Protein AF-A0A953DR66-F1 (afdb_monomer_lite)

Foldseek 3Di:
DADFQQRQDDQDPDDDPSVVSVVVSVVQVVQQQDPEDEDECQVAEEEDDVNNVRRHQEYEYDHEHPAEHEYEHEDDPDHHHYFDCYQYWYWYFYPPPTDIDIAHHGGD

pLDDT: mean 90.34, std 4.68, range [58.88, 95.38]

Radius of gyration: 16.38 Å; chains: 1; bounding box: 42×28×42 Å

Structure (mmCIF, N/CA/C/O backbone):
data_AF-A0A953DR66-F1
#
_entry.id   AF-A0A953DR66-F1
#
loop_
_atom_site.group_PDB
_atom_site.id
_atom_site.type_symbol
_atom_site.label_atom_id
_atom_site.label_alt_id
_atom_site.label_comp_id
_atom_site.label_asym_id
_atom_site.label_entity_id
_atom_site.label_seq_id
_atom_site.pdbx_PDB_ins_code
_atom_site.Cartn_x
_atom_site.Cartn_y
_atom_site.Cartn_z
_atom_site.occupancy
_atom_site.B_iso_or_equiv
_atom_site.auth_seq_id
_atom_site.auth_comp_id
_atom_site.auth_asym_id
_atom_site.auth_atom_id
_atom_site.pdbx_PDB_model_num
ATOM 1 N N . MET A 1 1 ? -15.341 5.723 14.101 1.00 81.00 1 MET A N 1
ATOM 2 C CA . MET A 1 1 ? -14.010 6.340 14.313 1.00 81.00 1 MET A CA 1
ATOM 3 C C . MET A 1 1 ? -12.971 5.242 14.137 1.00 81.00 1 MET A C 1
ATOM 5 O O . MET A 1 1 ? -13.287 4.105 14.472 1.00 81.00 1 MET A O 1
ATOM 9 N N . SER A 1 2 ? -11.804 5.544 13.575 1.00 89.25 2 SER A N 1
ATOM 10 C CA . SER A 1 2 ? -10.751 4.559 13.304 1.00 89.25 2 SER A CA 1
ATOM 11 C C . SER A 1 2 ? -9.381 5.087 13.715 1.00 89.25 2 SER A C 1
ATOM 13 O O . SER A 1 2 ? -9.205 6.299 13.868 1.00 89.25 2 SER A O 1
ATOM 15 N N . THR A 1 3 ? -8.407 4.190 13.851 1.00 90.25 3 THR A N 1
ATOM 16 C CA . THR A 1 3 ? -7.029 4.572 14.158 1.00 90.25 3 THR A CA 1
ATOM 17 C C . THR A 1 3 ? -6.422 5.391 13.010 1.00 90.25 3 THR A C 1
ATOM 19 O O . THR A 1 3 ? -6.761 5.171 11.844 1.00 90.25 3 THR A O 1
ATOM 22 N N . PRO A 1 4 ? -5.519 6.343 13.303 1.00 86.06 4 PRO A N 1
ATOM 23 C CA . PRO A 1 4 ? -5.058 7.322 12.315 1.00 86.06 4 PRO A CA 1
ATOM 24 C C . PRO A 1 4 ? -4.155 6.744 11.216 1.00 86.06 4 PRO A C 1
ATOM 26 O O . PRO A 1 4 ? -4.146 7.278 10.113 1.00 86.06 4 PRO A O 1
ATOM 29 N N . ASN A 1 5 ? -3.401 5.673 11.495 1.00 85.44 5 ASN A N 1
ATOM 30 C CA . ASN A 1 5 ? -2.395 5.142 10.561 1.00 85.44 5 ASN A CA 1
ATOM 31 C C . ASN A 1 5 ? -2.8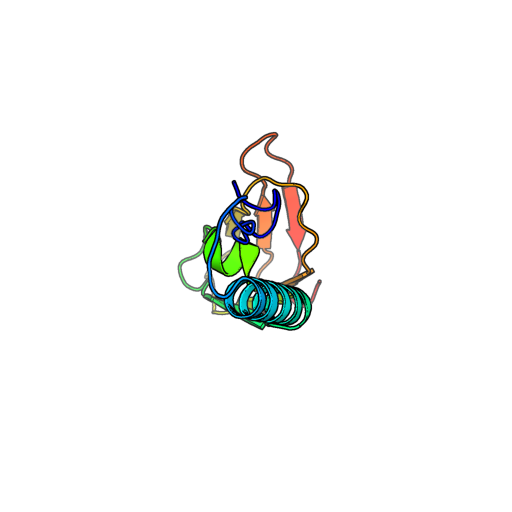23 3.837 9.881 1.00 85.44 5 ASN A C 1
ATOM 33 O O . ASN A 1 5 ? -2.499 3.627 8.720 1.00 85.44 5 ASN A O 1
ATOM 37 N N . LEU A 1 6 ? -3.533 2.962 10.600 1.00 87.81 6 LEU A N 1
ATOM 38 C CA . LEU A 1 6 ? -3.940 1.639 10.108 1.00 87.81 6 LEU A CA 1
ATOM 39 C C . LEU A 1 6 ? -5.426 1.582 9.739 1.00 87.81 6 LEU A C 1
ATOM 41 O O . LEU A 1 6 ? -5.889 0.582 9.206 1.00 87.81 6 LEU A O 1
ATOM 45 N N . ALA A 1 7 ? -6.181 2.652 10.018 1.00 87.75 7 ALA A N 1
ATOM 46 C CA . ALA A 1 7 ? -7.627 2.716 9.819 1.00 87.75 7 ALA A CA 1
ATOM 47 C C . ALA A 1 7 ? -8.402 1.569 10.501 1.00 87.75 7 ALA A C 1
ATOM 49 O O . ALA A 1 7 ? -9.473 1.179 10.042 1.00 87.75 7 ALA A O 1
ATOM 50 N N . ILE A 1 8 ? -7.892 1.063 11.628 1.00 89.38 8 ILE A N 1
ATOM 51 C CA . ILE A 1 8 ? -8.544 0.011 12.416 1.00 89.38 8 ILE A CA 1
ATOM 52 C C . ILE A 1 8 ? -9.776 0.598 13.105 1.00 89.38 8 ILE A C 1
ATOM 54 O O . ILE A 1 8 ? -9.698 1.653 13.739 1.00 89.38 8 ILE A O 1
ATOM 58 N N . THR A 1 9 ? -10.917 -0.074 12.979 1.00 92.75 9 THR A N 1
ATOM 59 C CA . THR A 1 9 ? -12.197 0.364 13.547 1.00 92.75 9 THR A CA 1
ATOM 60 C C . THR A 1 9 ? -12.142 0.417 15.074 1.00 92.75 9 THR A C 1
ATOM 62 O O . THR A 1 9 ? -11.732 -0.540 15.724 1.00 92.75 9 THR A O 1
ATOM 65 N N . HIS A 1 10 ? -12.584 1.527 15.668 1.00 90.94 10 HIS A N 1
ATOM 66 C CA . HIS A 1 10 ? -12.753 1.612 17.119 1.00 90.94 10 HIS A CA 1
ATOM 67 C C . HIS A 1 10 ? -14.020 0.881 17.561 1.00 90.94 10 HIS A C 1
ATOM 69 O O . HIS A 1 10 ? -15.056 0.967 16.898 1.00 90.94 10 HIS A O 1
ATOM 75 N N . VAL A 1 11 ? -13.958 0.262 18.739 1.00 92.00 11 VAL A N 1
ATOM 76 C CA . VAL A 1 11 ? -15.140 -0.274 19.421 1.00 92.00 11 VAL A CA 1
ATOM 77 C C . VAL A 1 11 ? -16.146 0.856 19.661 1.00 92.00 11 VAL A C 1
ATOM 79 O O . VAL A 1 11 ? -15.791 1.918 20.181 1.00 92.00 11 VAL A O 1
ATOM 82 N N . ALA A 1 12 ? -17.407 0.639 19.286 1.00 91.19 12 ALA A N 1
ATOM 83 C CA . ALA A 1 12 ? -18.468 1.610 19.546 1.00 91.19 12 ALA A CA 1
ATOM 84 C C . ALA A 1 12 ? -18.889 1.606 21.029 1.00 91.19 12 ALA A C 1
ATOM 86 O O . ALA A 1 12 ? -18.852 0.575 21.699 1.00 91.19 12 ALA A O 1
ATOM 87 N N . ALA A 1 13 ? -19.349 2.755 21.541 1.00 87.25 13 ALA A N 1
ATOM 88 C CA . ALA A 1 13 ? -19.667 2.952 22.963 1.00 87.25 13 ALA A CA 1
ATOM 89 C C . ALA A 1 13 ? -20.723 1.977 23.534 1.00 87.25 13 ALA A C 1
ATOM 91 O O . ALA A 1 13 ? -20.765 1.747 24.740 1.00 87.25 13 ALA A O 1
ATOM 92 N N . SER A 1 14 ? -21.568 1.383 22.689 1.00 89.62 14 SER A N 1
ATOM 93 C CA . SER A 1 14 ? -22.562 0.373 23.084 1.00 89.62 14 SER A CA 1
ATOM 94 C C . SER A 1 14 ? -22.607 -0.775 22.076 1.00 89.62 14 SER A C 1
ATOM 96 O O . SER A 1 14 ? -23.648 -1.088 21.506 1.00 89.62 14 SER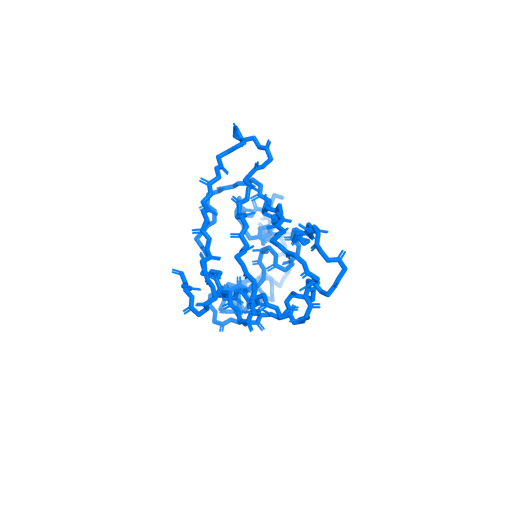 A O 1
ATOM 98 N N . GLN A 1 15 ? -21.444 -1.369 21.809 1.00 88.31 15 GLN A N 1
ATOM 99 C CA . GLN A 1 15 ? -21.312 -2.514 20.916 1.00 88.31 15 GLN A CA 1
ATOM 100 C C . GLN A 1 15 ? -21.446 -3.839 21.678 1.00 88.31 15 GLN A C 1
ATOM 102 O O . GLN A 1 15 ? -20.726 -4.078 22.651 1.00 88.31 15 GLN A O 1
ATOM 107 N N . ASN A 1 16 ? -22.314 -4.728 21.199 1.00 92.44 16 ASN A N 1
ATOM 108 C CA . ASN A 1 16 ? -22.297 -6.127 21.624 1.00 92.44 16 ASN A CA 1
ATOM 109 C C . ASN A 1 16 ? -21.080 -6.841 21.015 1.00 92.44 16 ASN A C 1
ATOM 111 O O . ASN A 1 16 ? -20.656 -6.507 19.910 1.00 92.44 16 ASN A O 1
ATOM 115 N N . GLN A 1 17 ? -20.529 -7.824 21.731 1.00 90.81 17 GLN A N 1
ATOM 116 C CA . GLN A 1 17 ? -19.349 -8.593 21.308 1.00 90.81 17 GLN A CA 1
ATOM 117 C C . GLN A 1 17 ? -18.117 -7.725 21.002 1.00 90.81 17 GLN A C 1
ATOM 119 O O . GLN A 1 17 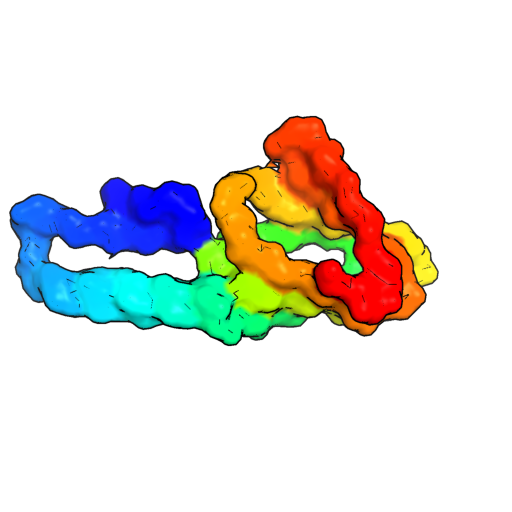? -17.450 -7.872 19.977 1.00 90.81 17 GLN A O 1
ATOM 124 N N . LYS A 1 18 ? -17.813 -6.774 21.889 1.00 92.69 18 LYS A N 1
ATOM 125 C CA . LYS A 1 18 ? -16.637 -5.896 21.756 1.00 92.69 18 LYS A CA 1
ATOM 126 C C . LYS A 1 18 ? -15.329 -6.678 21.637 1.00 92.69 18 LYS A C 1
ATOM 128 O O . LYS A 1 18 ? -14.421 -6.229 20.949 1.00 92.69 18 LYS A O 1
ATOM 133 N N . GLU A 1 19 ? -15.252 -7.846 22.266 1.00 92.88 19 GLU A N 1
ATOM 134 C CA . GLU A 1 19 ? -14.126 -8.770 22.190 1.00 92.88 19 GLU A CA 1
ATOM 135 C C . GLU A 1 19 ? -13.829 -9.214 20.755 1.00 92.88 19 GLU A C 1
ATOM 137 O O . GLU A 1 19 ? -12.664 -9.305 20.393 1.00 92.88 19 GLU A O 1
ATOM 142 N N . VAL A 1 20 ? -14.845 -9.382 19.902 1.00 93.38 20 VAL A N 1
ATOM 143 C CA . VAL A 1 20 ? -14.646 -9.747 18.491 1.00 93.38 20 VAL A CA 1
ATOM 144 C C . VAL A 1 20 ? -13.965 -8.609 17.737 1.00 93.38 20 VAL A C 1
ATOM 146 O O . VAL A 1 20 ? -12.998 -8.829 17.015 1.00 93.38 20 VAL A O 1
ATOM 149 N N . THR A 1 21 ? -14.419 -7.372 17.944 1.00 92.31 21 THR A N 1
ATOM 150 C CA . THR A 1 21 ? -13.805 -6.194 17.313 1.00 92.31 21 THR A CA 1
ATOM 151 C C . THR A 1 21 ? -12.410 -5.910 17.847 1.00 92.31 21 THR A C 1
ATOM 153 O O . THR A 1 21 ? -11.554 -5.462 17.094 1.00 92.31 21 THR A O 1
ATOM 156 N N . ILE A 1 22 ? -12.161 -6.171 19.130 1.00 93.00 22 ILE A N 1
ATOM 157 C CA . ILE A 1 22 ? -10.827 -6.024 19.716 1.00 93.00 22 ILE A CA 1
ATOM 158 C C . ILE A 1 22 ? -9.879 -7.087 19.157 1.00 93.00 22 ILE A C 1
ATOM 160 O O . ILE A 1 22 ? -8.764 -6.738 18.788 1.00 93.00 22 ILE A O 1
ATOM 164 N N . ASN A 1 23 ? -10.311 -8.345 19.047 1.00 93.81 23 ASN A N 1
ATOM 165 C CA . ASN A 1 23 ? -9.483 -9.409 18.480 1.00 93.81 23 ASN A CA 1
ATOM 166 C C . ASN A 1 23 ? -9.129 -9.110 17.014 1.00 93.81 23 ASN A C 1
ATOM 168 O O . ASN A 1 23 ? -7.952 -9.098 16.681 1.00 93.81 23 ASN A O 1
ATOM 172 N N . ASP A 1 24 ? -10.103 -8.721 16.182 1.00 92.81 24 ASP A N 1
ATOM 173 C CA . ASP A 1 24 ? -9.847 -8.291 14.793 1.00 92.81 24 ASP A CA 1
ATOM 174 C C . ASP A 1 24 ? -8.902 -7.074 14.727 1.00 92.81 24 ASP A C 1
ATOM 176 O O . ASP A 1 24 ? -8.020 -6.992 13.874 1.00 92.81 24 ASP A O 1
ATOM 180 N N . ALA A 1 25 ? -9.029 -6.123 15.658 1.00 91.12 25 ALA A N 1
ATOM 181 C CA . ALA A 1 25 ? -8.118 -4.984 15.743 1.00 91.12 25 ALA A CA 1
ATOM 182 C C . ALA A 1 25 ? -6.675 -5.396 16.084 1.00 91.12 25 ALA A C 1
ATOM 184 O O . ALA A 1 25 ? -5.736 -4.806 15.544 1.00 91.12 25 ALA A O 1
ATOM 185 N N . LEU A 1 26 ? -6.497 -6.377 16.971 1.00 92.88 26 LEU A N 1
ATOM 186 C CA . LEU A 1 26 ? -5.185 -6.912 17.338 1.00 92.88 26 LEU A CA 1
ATOM 187 C C . LEU A 1 26 ? -4.570 -7.704 16.182 1.00 92.88 26 LEU A C 1
ATOM 189 O O . LEU A 1 26 ? -3.411 -7.461 15.857 1.00 92.88 26 LEU A O 1
ATOM 193 N N . ASP A 1 27 ? -5.352 -8.551 15.511 1.00 92.12 27 ASP A N 1
ATOM 194 C CA . ASP A 1 27 ? -4.897 -9.326 14.352 1.00 92.12 27 ASP A CA 1
ATOM 195 C C . ASP A 1 27 ? -4.436 -8.397 13.220 1.00 92.12 27 ASP A C 1
ATOM 197 O O . ASP A 1 27 ? -3.360 -8.573 12.652 1.00 92.12 27 ASP A O 1
ATOM 201 N N . ARG A 1 28 ? -5.197 -7.332 12.930 1.00 88.75 28 ARG A N 1
ATOM 202 C CA . ARG A 1 28 ? -4.805 -6.330 11.924 1.00 88.75 28 ARG A CA 1
ATOM 203 C C . ARG A 1 28 ? -3.553 -5.555 12.303 1.00 88.75 28 ARG A C 1
ATOM 205 O O . ARG A 1 28 ? -2.785 -5.191 11.417 1.00 88.75 28 ARG A O 1
ATOM 212 N N . LEU A 1 29 ? -3.359 -5.255 13.587 1.00 89.62 29 LEU A N 1
ATOM 213 C CA . LEU A 1 29 ? -2.136 -4.605 14.049 1.00 89.62 29 LEU A CA 1
ATOM 214 C C . LEU A 1 29 ? -0.932 -5.537 13.882 1.00 89.62 29 LEU A C 1
ATOM 216 O O . LEU A 1 29 ? 0.107 -5.087 13.406 1.00 89.62 29 LEU A O 1
ATOM 220 N N . ASP A 1 30 ? -1.079 -6.809 14.249 1.00 90.88 30 ASP A N 1
ATOM 221 C CA . ASP A 1 30 ? -0.013 -7.801 14.131 1.00 90.88 30 ASP A CA 1
ATOM 222 C C . ASP A 1 30 ? 0.371 -8.046 12.666 1.00 90.88 30 ASP A C 1
ATOM 224 O O . ASP A 1 30 ? 1.546 -7.926 12.314 1.00 90.88 30 ASP A O 1
ATOM 228 N N . MET A 1 31 ? -0.613 -8.251 11.784 1.00 87.56 31 MET A N 1
ATOM 229 C CA . MET A 1 31 ? -0.379 -8.356 10.339 1.00 87.56 31 MET A CA 1
ATOM 230 C C . MET A 1 31 ? 0.300 -7.093 9.800 1.00 87.56 31 MET A C 1
ATOM 232 O O . MET A 1 31 ? 1.349 -7.180 9.171 1.00 87.56 31 MET A O 1
ATOM 236 N N . ALA A 1 32 ? -0.200 -5.901 10.143 1.00 87.75 32 ALA A N 1
ATOM 237 C CA . ALA A 1 32 ? 0.384 -4.648 9.665 1.00 87.75 32 ALA A CA 1
ATOM 238 C C . ALA A 1 32 ? 1.853 -4.433 10.064 1.00 87.75 32 ALA A C 1
ATOM 240 O O . ALA A 1 32 ? 2.544 -3.664 9.390 1.00 87.75 32 ALA A O 1
ATOM 241 N N . MET A 1 33 ? 2.321 -5.067 11.144 1.00 89.44 33 MET A N 1
ATOM 242 C CA . MET A 1 33 ? 3.707 -4.977 11.611 1.00 89.44 33 MET A CA 1
ATOM 243 C C . MET A 1 33 ? 4.617 -6.093 11.088 1.00 89.44 33 MET A C 1
ATOM 245 O O . MET A 1 33 ? 5.829 -5.894 11.058 1.00 89.44 33 MET A O 1
ATOM 249 N N . ASN A 1 34 ? 4.066 -7.240 10.687 1.00 88.12 34 ASN A N 1
ATOM 250 C CA . ASN A 1 34 ? 4.858 -8.416 10.316 1.00 88.12 34 ASN A CA 1
ATOM 251 C C . ASN A 1 34 ? 4.738 -8.803 8.837 1.00 88.12 34 ASN A C 1
ATOM 253 O O . ASN A 1 34 ? 5.604 -9.517 8.328 1.00 88.12 34 ASN A O 1
ATOM 257 N N . ASP A 1 35 ? 3.693 -8.353 8.145 1.00 91.38 35 ASP A N 1
ATOM 258 C CA . ASP A 1 35 ? 3.410 -8.805 6.788 1.00 91.38 35 ASP A CA 1
ATOM 259 C C . ASP A 1 35 ? 4.253 -8.075 5.733 1.00 91.38 35 ASP A C 1
ATOM 261 O O . ASP A 1 35 ? 4.785 -6.972 5.941 1.00 91.38 35 ASP A O 1
ATOM 265 N N . THR A 1 36 ? 4.413 -8.742 4.593 1.00 92.19 36 THR A N 1
ATOM 266 C CA . THR A 1 36 ? 5.223 -8.305 3.462 1.00 92.19 36 THR A CA 1
ATOM 267 C C . THR A 1 36 ? 4.438 -8.432 2.168 1.00 92.19 36 THR A C 1
ATOM 269 O O . THR A 1 36 ? 3.905 -9.494 1.862 1.00 92.19 36 THR A O 1
ATOM 272 N N . THR A 1 37 ? 4.493 -7.396 1.334 1.00 94.25 37 THR A N 1
ATOM 273 C CA . THR A 1 37 ? 3.868 -7.414 0.006 1.00 94.25 37 THR A CA 1
ATOM 274 C C . THR A 1 37 ? 4.862 -7.104 -1.107 1.00 94.25 37 THR A C 1
ATOM 276 O O . THR A 1 37 ? 5.858 -6.401 -0.903 1.00 94.25 37 THR A O 1
ATOM 279 N N . ASP A 1 38 ? 4.580 -7.642 -2.291 1.00 95.00 38 ASP A N 1
ATOM 280 C CA . ASP A 1 38 ? 5.327 -7.396 -3.520 1.00 95.00 38 ASP A CA 1
ATOM 281 C C . ASP A 1 38 ? 4.580 -6.387 -4.388 1.00 95.00 38 ASP A C 1
ATOM 283 O O . ASP A 1 38 ? 3.422 -6.590 -4.748 1.00 95.00 38 ASP A O 1
ATOM 287 N N . ILE A 1 39 ? 5.269 -5.311 -4.759 1.00 94.88 39 ILE A N 1
ATOM 288 C CA . ILE A 1 39 ? 4.753 -4.269 -5.642 1.00 94.88 39 ILE 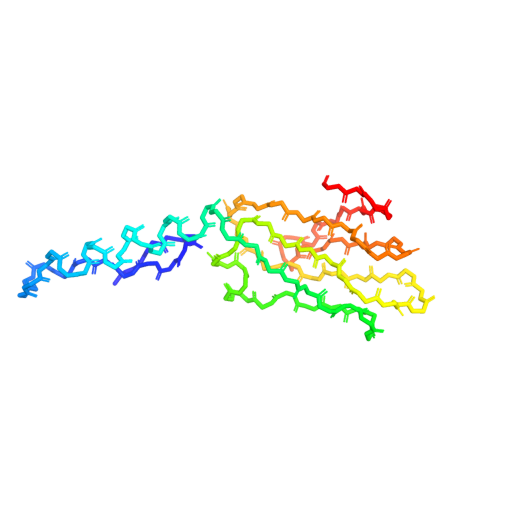A CA 1
ATOM 289 C C . ILE A 1 39 ? 5.403 -4.451 -7.010 1.00 94.88 39 ILE A C 1
ATOM 291 O O . ILE A 1 39 ? 6.616 -4.280 -7.151 1.00 94.88 39 ILE A O 1
ATOM 295 N N . ASP A 1 40 ? 4.604 -4.817 -8.012 1.00 93.81 40 ASP A N 1
ATOM 296 C CA . ASP A 1 40 ? 5.086 -4.964 -9.384 1.00 93.81 40 ASP A CA 1
ATOM 297 C C . ASP A 1 40 ? 5.325 -3.594 -10.028 1.00 93.81 40 ASP A C 1
ATOM 299 O O . ASP A 1 40 ? 4.396 -2.823 -10.267 1.00 93.81 40 ASP A O 1
ATOM 303 N N . CYS A 1 41 ? 6.590 -3.315 -10.329 1.00 92.88 41 CYS A N 1
ATOM 304 C CA . CYS A 1 41 ? 7.049 -2.094 -10.980 1.00 92.88 41 CYS A CA 1
ATOM 305 C C . CYS A 1 41 ? 7.481 -2.335 -12.434 1.00 92.88 41 CYS A C 1
ATOM 307 O O . CYS A 1 41 ? 8.174 -1.504 -13.018 1.00 92.88 41 CYS A O 1
ATOM 309 N N . THR A 1 42 ? 7.092 -3.456 -13.054 1.00 91.56 42 THR A N 1
ATOM 310 C CA . THR A 1 42 ? 7.449 -3.764 -14.453 1.00 91.56 42 THR A CA 1
ATOM 311 C C . THR A 1 42 ? 6.973 -2.680 -15.427 1.00 91.56 42 THR A C 1
ATOM 313 O O . THR A 1 42 ? 7.661 -2.386 -16.402 1.00 91.56 42 THR A O 1
ATOM 316 N N . GLY A 1 43 ? 5.838 -2.033 -15.138 1.00 90.56 43 GLY A N 1
ATOM 317 C CA . GLY A 1 43 ? 5.302 -0.919 -15.926 1.00 90.56 43 GLY A CA 1
ATOM 318 C C . GLY A 1 43 ? 6.037 0.421 -15.766 1.00 90.56 43 GLY A C 1
ATOM 319 O O . GLY A 1 43 ? 5.703 1.365 -16.479 1.00 90.56 43 GLY A O 1
ATOM 320 N N . GLY A 1 44 ? 7.026 0.521 -14.868 1.00 92.19 44 GLY A N 1
ATOM 321 C CA . GLY A 1 44 ? 7.721 1.769 -14.544 1.00 92.19 44 GLY A CA 1
ATOM 322 C C . GLY A 1 44 ? 7.086 2.502 -13.361 1.00 92.19 44 GLY A C 1
ATOM 323 O O . GLY A 1 44 ? 6.953 1.932 -12.276 1.00 92.19 44 GLY A O 1
ATOM 324 N N . ASP A 1 45 ? 6.743 3.780 -13.546 1.00 92.19 45 ASP A N 1
ATOM 325 C CA . ASP A 1 45 ? 6.180 4.621 -12.484 1.00 92.19 45 ASP A CA 1
ATOM 326 C C . ASP A 1 45 ? 4.965 3.951 -11.830 1.00 92.19 45 ASP A C 1
ATOM 328 O O . ASP A 1 45 ? 4.002 3.569 -12.493 1.00 92.19 45 ASP A O 1
ATOM 332 N N . THR A 1 46 ? 5.021 3.805 -10.507 1.00 93.69 46 THR A N 1
ATOM 333 C CA . THR A 1 46 ? 4.064 3.004 -9.738 1.00 93.69 46 THR A CA 1
ATOM 334 C C . THR A 1 46 ? 3.485 3.826 -8.592 1.00 93.69 46 THR A C 1
ATOM 336 O O . THR A 1 46 ? 4.175 4.638 -7.976 1.00 93.69 46 THR A O 1
ATOM 339 N N . VAL A 1 47 ? 2.211 3.614 -8.272 1.00 93.81 47 VAL A N 1
ATOM 340 C CA . VAL A 1 47 ? 1.564 4.192 -7.088 1.00 93.81 47 VAL A CA 1
ATOM 341 C C . VAL A 1 47 ? 1.236 3.052 -6.138 1.00 93.81 47 VAL A C 1
ATOM 343 O O . VAL A 1 47 ? 0.491 2.147 -6.505 1.00 93.81 47 VAL A O 1
ATOM 346 N N . ILE A 1 48 ? 1.786 3.090 -4.926 1.00 91.75 48 ILE A N 1
ATOM 347 C CA . ILE A 1 48 ? 1.469 2.093 -3.903 1.00 91.75 48 ILE A CA 1
ATOM 348 C C . ILE A 1 48 ? 0.042 2.343 -3.412 1.00 91.75 48 ILE A C 1
ATOM 350 O O . ILE A 1 48 ? -0.305 3.457 -3.006 1.00 91.75 48 ILE A O 1
ATOM 354 N N . ALA A 1 49 ? -0.789 1.301 -3.431 1.00 91.38 49 ALA A N 1
ATOM 355 C CA . ALA A 1 49 ? -2.151 1.390 -2.933 1.00 91.38 49 ALA A CA 1
ATOM 356 C C . ALA A 1 49 ? -2.159 1.676 -1.425 1.00 91.38 49 ALA A C 1
ATOM 358 O O . ALA A 1 49 ? -1.345 1.158 -0.665 1.00 91.38 49 ALA A O 1
ATOM 359 N N . ALA A 1 50 ? -3.122 2.466 -0.950 1.00 86.38 50 ALA A N 1
ATOM 360 C CA . ALA A 1 50 ? -3.217 2.789 0.474 1.00 86.38 50 ALA A CA 1
ATOM 361 C C . ALA A 1 50 ? -3.537 1.568 1.362 1.00 86.38 50 ALA A C 1
ATOM 363 O O . ALA A 1 50 ? -3.324 1.625 2.570 1.00 86.38 50 ALA A O 1
ATOM 364 N N . THR A 1 51 ? -4.076 0.478 0.812 1.00 87.44 51 THR A N 1
ATOM 365 C CA . THR A 1 51 ? -4.304 -0.790 1.530 1.00 87.44 51 THR A CA 1
ATOM 366 C C . THR A 1 51 ? -2.998 -1.532 1.765 1.00 87.44 51 THR A C 1
ATOM 368 O O . THR A 1 51 ? -2.656 -1.746 2.922 1.00 87.44 51 THR A O 1
ATOM 371 N N . ASP A 1 52 ? -2.206 -1.764 0.716 1.00 88.62 52 ASP A N 1
ATOM 372 C CA . ASP A 1 52 ? -0.843 -2.316 0.816 1.00 88.62 52 ASP A CA 1
ATOM 373 C C . ASP A 1 52 ? 0.014 -1.442 1.735 1.00 88.62 52 ASP A C 1
ATOM 375 O O . ASP A 1 52 ? 0.695 -1.929 2.637 1.00 88.62 52 ASP A O 1
ATOM 379 N N . TRP A 1 53 ? -0.202 -0.133 1.557 1.00 88.25 53 TRP A N 1
ATOM 380 C CA . TRP A 1 53 ? 0.047 0.990 2.445 1.00 88.25 53 TRP A CA 1
ATOM 381 C C . TRP A 1 53 ? -0.003 0.624 3.916 1.00 88.25 53 TRP A C 1
ATOM 383 O O . TRP A 1 53 ? 0.934 0.793 4.677 1.00 88.25 53 TRP A O 1
ATOM 393 N N . ARG A 1 54 ? -1.199 0.207 4.319 1.00 87.94 54 ARG A N 1
ATOM 394 C CA . ARG A 1 54 ? -1.645 0.101 5.703 1.00 87.94 54 ARG A CA 1
ATOM 395 C C . ARG A 1 54 ? -1.449 -1.289 6.295 1.00 87.94 54 ARG A C 1
ATOM 397 O O . ARG A 1 54 ? -1.356 -1.405 7.514 1.00 87.94 54 ARG A O 1
ATOM 404 N N . GLU A 1 55 ? -1.359 -2.314 5.471 1.00 87.31 55 GLU A N 1
ATOM 405 C CA . GLU A 1 55 ? -1.429 -3.701 5.930 1.00 87.31 55 GLU A C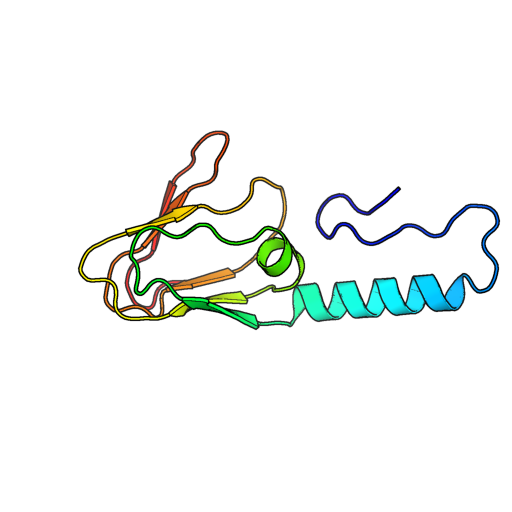A 1
ATOM 406 C C . GLU A 1 55 ? -0.073 -4.409 5.915 1.00 87.31 55 GLU A C 1
ATOM 408 O O . GLU A 1 55 ? 0.025 -5.491 6.469 1.00 87.31 55 GLU A O 1
ATOM 413 N N . ASN A 1 56 ? 0.990 -3.789 5.381 1.00 90.00 56 ASN A N 1
ATOM 414 C CA . ASN A 1 56 ? 2.302 -4.438 5.255 1.00 90.00 56 ASN A CA 1
ATOM 415 C C . ASN A 1 56 ? 3.441 -3.586 5.809 1.00 90.00 56 ASN A C 1
ATOM 417 O O . ASN A 1 56 ? 3.571 -2.405 5.466 1.00 90.00 56 ASN A O 1
ATOM 421 N N . PHE A 1 57 ? 4.288 -4.167 6.653 1.00 90.75 57 PHE A N 1
ATOM 422 C CA . PHE A 1 57 ? 5.457 -3.462 7.171 1.00 90.75 57 PHE A CA 1
ATO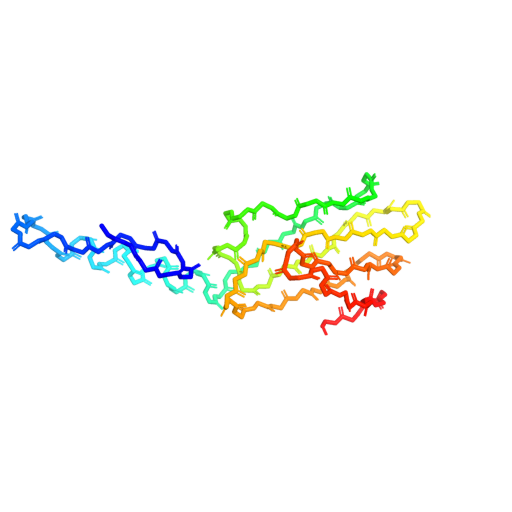M 423 C C . PHE A 1 57 ? 6.557 -3.357 6.117 1.00 90.75 57 PHE A C 1
ATOM 425 O O . PHE A 1 57 ? 7.182 -2.305 5.994 1.00 90.75 57 PHE A O 1
ATOM 432 N N . LEU A 1 58 ? 6.778 -4.425 5.346 1.00 92.69 58 LEU A N 1
ATOM 433 C CA . LEU A 1 58 ? 7.784 -4.469 4.289 1.00 92.69 58 LEU A CA 1
ATOM 434 C C . LEU A 1 58 ? 7.118 -4.483 2.910 1.00 92.69 58 LEU A C 1
ATOM 436 O O . LEU A 1 58 ? 6.348 -5.382 2.584 1.00 92.69 58 LEU A O 1
ATOM 440 N N . LEU A 1 59 ? 7.463 -3.515 2.069 1.00 94.44 59 LEU A N 1
ATOM 441 C CA . LEU A 1 59 ? 7.052 -3.474 0.670 1.00 94.44 59 LEU A CA 1
ATOM 442 C C . LEU A 1 59 ? 8.268 -3.754 -0.205 1.00 94.44 59 LEU A C 1
ATOM 444 O O . LEU A 1 59 ? 9.262 -3.032 -0.148 1.00 94.44 59 LEU A O 1
ATOM 448 N N . ARG A 1 60 ? 8.219 -4.805 -1.019 1.00 95.38 60 ARG A N 1
ATOM 449 C CA . ARG A 1 60 ? 9.318 -5.158 -1.923 1.00 95.38 60 ARG A CA 1
ATOM 450 C C . ARG A 1 60 ? 8.952 -4.723 -3.332 1.00 95.38 60 ARG A C 1
ATOM 452 O O . ARG A 1 60 ? 7.973 -5.196 -3.897 1.00 95.38 60 ARG A O 1
ATOM 459 N N . LEU A 1 61 ? 9.748 -3.834 -3.909 1.00 95.00 61 LEU A N 1
ATOM 460 C CA . LEU A 1 61 ? 9.603 -3.448 -5.309 1.00 95.00 61 LEU A CA 1
ATOM 461 C C . LEU A 1 61 ? 10.176 -4.574 -6.169 1.00 95.00 61 LEU A C 1
ATOM 463 O O . LEU A 1 61 ? 11.362 -4.891 -6.059 1.00 95.00 61 LEU A O 1
ATOM 467 N N . VAL A 1 62 ? 9.341 -5.194 -6.996 1.00 95.31 62 VAL A N 1
ATOM 468 C CA . VAL A 1 62 ? 9.705 -6.319 -7.866 1.00 95.31 62 VAL A CA 1
ATOM 469 C C . VAL A 1 62 ? 9.408 -5.987 -9.330 1.00 95.31 62 VAL A C 1
ATOM 471 O O . VAL A 1 62 ? 8.867 -4.932 -9.648 1.00 95.31 62 VAL A O 1
ATOM 474 N N . GLY A 1 63 ? 9.800 -6.878 -10.240 1.00 92.81 63 GLY A N 1
ATOM 475 C CA . GLY A 1 63 ? 9.624 -6.683 -11.679 1.00 92.81 63 GLY A CA 1
ATOM 476 C C . GLY A 1 63 ? 10.892 -6.211 -12.389 1.00 92.81 63 GLY A C 1
ATOM 477 O O . GLY A 1 63 ? 11.982 -6.167 -11.812 1.00 92.81 63 GLY A O 1
ATOM 478 N N . SER A 1 64 ? 10.759 -5.918 -13.682 1.00 93.06 64 SER A N 1
ATOM 479 C CA . SER A 1 64 ? 11.874 -5.531 -14.565 1.00 93.06 64 SER A CA 1
ATOM 480 C C . SER A 1 64 ? 11.573 -4.228 -15.315 1.00 93.06 64 SER A C 1
ATOM 482 O O . SER A 1 64 ? 11.334 -4.264 -16.522 1.00 93.06 64 SER A O 1
ATOM 484 N N . PRO A 1 65 ? 11.562 -3.076 -14.620 1.00 92.69 65 PRO A N 1
ATOM 485 C CA . PRO A 1 65 ? 11.379 -1.778 -15.261 1.00 92.69 65 PRO A CA 1
ATOM 486 C C . PRO A 1 65 ? 12.489 -1.507 -16.283 1.00 92.69 65 PRO A C 1
ATOM 488 O O . PRO A 1 65 ? 13.665 -1.816 -16.053 1.00 92.69 65 PRO A O 1
ATOM 491 N N . ALA A 1 66 ? 12.116 -0.909 -17.417 1.00 91.12 66 ALA A N 1
ATOM 492 C CA . ALA A 1 66 ? 13.057 -0.590 -18.490 1.00 91.12 66 ALA A CA 1
ATOM 493 C C . ALA A 1 66 ? 14.132 0.413 -18.028 1.00 91.12 66 ALA A C 1
ATOM 495 O O . ALA A 1 66 ? 15.325 0.183 -18.259 1.00 91.12 66 ALA A O 1
ATOM 496 N N . ASP A 1 67 ? 13.712 1.441 -17.284 1.00 93.00 67 ASP A N 1
ATOM 497 C CA . ASP A 1 67 ? 14.520 2.573 -16.820 1.00 93.00 67 ASP A CA 1
ATOM 498 C C . ASP A 1 67 ? 14.306 2.864 -15.321 1.00 93.00 67 ASP A C 1
ATOM 500 O O . ASP A 1 67 ? 13.574 2.155 -14.627 1.00 93.00 67 ASP A O 1
ATOM 504 N N . ALA A 1 68 ? 14.981 3.892 -14.796 1.00 91.62 68 ALA A N 1
ATOM 505 C CA . ALA A 1 68 ? 14.696 4.409 -13.457 1.00 91.62 68 ALA A CA 1
ATOM 506 C C . ALA A 1 68 ? 13.253 4.934 -13.378 1.00 91.62 68 ALA A C 1
ATOM 508 O O . ALA A 1 68 ? 12.755 5.525 -14.334 1.00 91.62 68 ALA A O 1
ATOM 509 N N . PHE A 1 69 ? 12.598 4.729 -12.237 1.00 94.19 69 PHE A N 1
ATOM 510 C CA . PHE A 1 69 ? 11.164 4.973 -12.082 1.00 94.19 69 PHE A CA 1
ATOM 511 C C . PHE A 1 69 ? 10.841 5.614 -10.734 1.00 94.19 69 PHE A C 1
ATOM 513 O O . PHE A 1 69 ? 11.632 5.571 -9.788 1.00 94.19 69 PHE A O 1
ATOM 520 N N . THR A 1 70 ? 9.661 6.214 -10.645 1.00 93.44 70 THR A N 1
ATOM 521 C CA . THR A 1 70 ? 9.146 6.855 -9.439 1.00 93.44 70 THR A CA 1
ATOM 522 C C . THR A 1 70 ? 8.081 5.981 -8.796 1.00 93.44 70 THR A C 1
ATOM 524 O O . THR A 1 70 ? 7.123 5.566 -9.446 1.00 93.44 70 THR A O 1
ATOM 527 N N . VAL A 1 71 ? 8.207 5.748 -7.492 1.00 93.62 71 VAL A N 1
ATOM 528 C CA . VAL A 1 71 ? 7.182 5.083 -6.689 1.00 93.62 71 VAL A CA 1
ATOM 529 C C . VAL A 1 71 ? 6.522 6.114 -5.794 1.00 93.62 71 VAL A C 1
ATOM 531 O O . VAL A 1 71 ? 7.156 6.694 -4.914 1.00 93.62 71 VAL A O 1
ATOM 534 N N . THR A 1 72 ? 5.236 6.354 -6.017 1.00 93.38 72 THR A N 1
ATOM 535 C CA . THR A 1 72 ? 4.462 7.269 -5.180 1.00 93.38 72 THR A CA 1
ATOM 536 C C . THR A 1 72 ? 3.936 6.514 -3.964 1.00 93.38 72 THR A C 1
ATOM 538 O O . THR A 1 72 ? 3.188 5.546 -4.108 1.00 93.38 72 THR A O 1
ATOM 541 N N . VAL A 1 73 ? 4.340 6.957 -2.773 1.00 91.19 73 VAL A N 1
ATOM 542 C CA . VAL A 1 73 ? 3.878 6.430 -1.484 1.00 91.19 73 VAL A CA 1
ATOM 543 C C . VAL A 1 73 ? 2.739 7.297 -0.930 1.00 91.19 73 VAL A C 1
ATOM 545 O O . VAL A 1 73 ? 2.769 8.523 -1.096 1.00 91.19 73 VAL A O 1
ATOM 548 N N . PRO A 1 74 ? 1.737 6.698 -0.260 1.00 88.50 74 PRO A N 1
ATOM 549 C CA . PRO A 1 74 ? 0.695 7.457 0.422 1.00 88.50 74 PRO A CA 1
ATOM 550 C C . PRO A 1 74 ? 1.258 8.365 1.522 1.00 88.50 74 PRO A C 1
ATOM 552 O O . PRO A 1 74 ? 2.156 7.976 2.270 1.00 88.50 74 PRO A O 1
ATOM 555 N N . ASP A 1 75 ? 0.681 9.557 1.665 1.00 85.12 75 ASP A N 1
ATOM 556 C CA . ASP A 1 75 ? 1.040 10.478 2.745 1.00 85.12 75 ASP A CA 1
ATOM 557 C C . ASP A 1 75 ? 0.595 9.922 4.108 1.00 85.12 75 ASP A C 1
ATOM 559 O O . ASP A 1 75 ? -0.481 9.335 4.249 1.00 85.12 75 ASP A O 1
ATOM 563 N N . GLY A 1 76 ? 1.402 10.133 5.149 1.00 82.50 76 GLY A N 1
ATOM 564 C CA . GLY A 1 76 ? 1.048 9.731 6.507 1.00 82.50 76 GLY A CA 1
ATOM 565 C C . GLY A 1 76 ? 2.240 9.656 7.454 1.00 82.50 76 GLY A C 1
ATOM 566 O O . GLY A 1 76 ? 3.375 9.926 7.079 1.00 82.50 76 GLY A O 1
ATOM 567 N N . LYS A 1 77 ? 1.973 9.273 8.708 1.00 82.69 77 LYS A N 1
ATOM 568 C CA . LYS A 1 77 ? 2.995 9.062 9.755 1.00 82.69 77 LYS A CA 1
ATOM 569 C C . LYS A 1 77 ? 3.289 7.578 9.997 1.00 82.69 77 LYS A C 1
ATOM 571 O O . LYS A 1 77 ? 3.721 7.196 11.083 1.00 82.69 77 LYS A O 1
ATOM 576 N N . ARG A 1 78 ? 2.980 6.728 9.017 1.00 85.38 78 ARG A N 1
ATOM 577 C CA . ARG A 1 78 ? 3.213 5.286 9.099 1.00 85.38 78 ARG A CA 1
ATOM 578 C C . ARG A 1 78 ? 4.704 5.001 8.921 1.00 85.38 78 ARG A C 1
ATOM 580 O O . ARG A 1 78 ? 5.331 5.560 8.028 1.00 85.38 78 ARG A O 1
ATOM 587 N N . VAL A 1 79 ? 5.234 4.101 9.741 1.00 85.56 79 VAL A N 1
ATOM 588 C CA . VAL A 1 79 ? 6.558 3.507 9.540 1.00 85.56 79 VAL A CA 1
ATOM 589 C C . VAL A 1 79 ? 6.401 2.232 8.712 1.00 85.56 79 VAL A C 1
ATOM 591 O O . VAL A 1 79 ? 5.592 1.375 9.061 1.00 85.56 79 VAL A O 1
ATOM 594 N N . ALA A 1 80 ? 7.160 2.127 7.626 1.00 89.81 80 ALA A N 1
ATOM 595 C CA . ALA A 1 80 ? 7.267 0.944 6.780 1.00 89.81 80 ALA A CA 1
ATOM 596 C C . ALA A 1 80 ? 8.668 0.904 6.154 1.00 89.81 80 ALA A C 1
ATOM 598 O O . ALA A 1 80 ? 9.309 1.946 6.000 1.00 89.81 80 ALA A O 1
ATOM 599 N N . ALA A 1 81 ? 9.127 -0.289 5.797 1.00 91.69 81 ALA A N 1
ATOM 600 C CA . ALA A 1 81 ? 10.346 -0.517 5.036 1.00 91.69 81 ALA A CA 1
ATOM 601 C C . ALA A 1 81 ? 9.999 -0.728 3.558 1.00 91.69 81 ALA A C 1
ATOM 603 O O . ALA A 1 81 ? 9.041 -1.435 3.239 1.00 91.69 81 ALA A O 1
ATOM 604 N N . VAL A 1 82 ? 10.788 -0.154 2.651 1.00 93.12 82 VAL A N 1
ATOM 605 C CA . VAL A 1 82 ? 10.636 -0.380 1.210 1.00 93.12 82 VAL A CA 1
ATOM 606 C C . VAL A 1 82 ? 11.942 -0.937 0.679 1.00 93.12 82 VAL A C 1
ATOM 608 O O . VAL A 1 82 ? 12.945 -0.248 0.694 1.00 93.12 82 VAL A O 1
ATOM 611 N N . HIS A 1 83 ? 11.938 -2.172 0.194 1.00 94.75 83 HIS A N 1
ATOM 612 C CA . HIS A 1 83 ? 13.129 -2.807 -0.360 1.00 94.75 83 HIS A CA 1
ATOM 613 C C . HIS A 1 83 ? 13.061 -2.802 -1.884 1.00 94.75 83 HIS A C 1
ATOM 615 O O . HIS A 1 83 ? 12.146 -3.377 -2.479 1.00 94.75 83 HIS A O 1
ATOM 621 N N . ASN A 1 84 ? 14.052 -2.198 -2.534 1.00 95.06 84 ASN A N 1
ATOM 622 C CA . ASN A 1 84 ? 14.158 -2.243 -3.982 1.00 95.06 84 ASN A CA 1
ATOM 623 C C . ASN A 1 84 ? 14.808 -3.552 -4.443 1.00 95.06 84 ASN A C 1
ATOM 625 O O . ASN A 1 84 ? 16.029 -3.666 -4.497 1.00 95.06 84 ASN A O 1
ATOM 629 N N . LYS A 1 85 ? 13.993 -4.532 -4.837 1.00 94.81 85 LYS A N 1
ATOM 630 C CA . LYS A 1 85 ? 14.460 -5.803 -5.409 1.00 94.81 85 LYS A CA 1
ATOM 631 C C . LYS A 1 85 ? 14.516 -5.771 -6.945 1.00 94.81 85 LYS A C 1
ATOM 633 O O . LYS A 1 85 ? 14.748 -6.802 -7.576 1.00 94.81 85 LYS A O 1
ATOM 638 N N . THR A 1 86 ? 14.288 -4.612 -7.561 1.00 93.31 86 THR A N 1
ATOM 639 C CA . THR A 1 86 ? 14.400 -4.437 -9.013 1.00 93.31 86 THR A CA 1
ATOM 640 C C . THR A 1 86 ? 15.858 -4.223 -9.430 1.00 93.31 86 THR A C 1
ATOM 642 O O . THR A 1 86 ? 16.736 -3.976 -8.606 1.00 93.31 86 THR A O 1
ATOM 645 N N . GLY A 1 87 ? 16.126 -4.285 -10.736 1.00 91.12 87 GLY A N 1
ATOM 646 C CA . GLY A 1 87 ? 17.441 -3.965 -11.302 1.00 91.12 87 GLY A CA 1
ATOM 647 C C . GLY A 1 87 ? 17.695 -2.470 -11.541 1.00 91.12 87 GLY A C 1
ATOM 648 O O . GLY A 1 87 ? 18.751 -2.121 -12.072 1.00 91.12 87 GLY A O 1
ATOM 649 N N . ARG A 1 88 ? 16.747 -1.580 -11.211 1.00 93.31 88 ARG A N 1
ATOM 650 C CA . ARG A 1 88 ? 16.817 -0.136 -11.504 1.00 93.31 88 ARG A CA 1
ATOM 651 C C . ARG A 1 88 ? 16.655 0.707 -10.244 1.00 93.31 88 ARG A C 1
ATOM 653 O O . ARG A 1 88 ? 16.110 0.251 -9.248 1.00 93.31 88 ARG A O 1
ATOM 660 N N . THR A 1 89 ? 17.124 1.951 -10.285 1.00 93.50 89 THR A N 1
ATOM 661 C CA . THR A 1 89 ? 16.910 2.906 -9.189 1.00 93.50 89 THR A CA 1
ATOM 662 C C . THR A 1 89 ? 15.440 3.311 -9.132 1.00 93.50 89 THR A C 1
ATOM 664 O O . THR A 1 89 ? 14.895 3.792 -10.126 1.00 93.50 89 THR A O 1
ATOM 667 N N . ALA A 1 90 ? 14.829 3.150 -7.960 1.00 94.00 90 ALA A N 1
ATOM 668 C CA . ALA A 1 90 ? 13.493 3.641 -7.657 1.00 94.00 90 ALA A CA 1
ATOM 669 C C . ALA A 1 90 ? 13.602 4.986 -6.927 1.00 94.00 90 ALA A C 1
ATOM 671 O O . ALA A 1 90 ? 14.458 5.157 -6.064 1.00 94.00 90 ALA A O 1
ATOM 672 N N . THR A 1 91 ? 12.741 5.947 -7.240 1.00 94.38 91 THR A N 1
ATOM 673 C CA . THR A 1 91 ? 12.617 7.194 -6.474 1.00 94.38 91 THR A CA 1
ATOM 674 C C . THR A 1 91 ? 11.307 7.158 -5.708 1.00 94.38 91 THR A C 1
ATOM 676 O O . THR A 1 91 ? 10.240 7.286 -6.302 1.00 94.38 91 THR A O 1
ATOM 679 N N . LEU A 1 92 ? 11.374 6.965 -4.394 1.00 91.75 92 LEU A N 1
ATOM 680 C CA . LEU A 1 92 ? 10.209 7.055 -3.521 1.00 91.75 92 LEU A CA 1
ATOM 681 C C . LEU A 1 92 ? 9.789 8.517 -3.420 1.00 91.75 92 LEU A C 1
ATOM 683 O O . LEU A 1 92 ? 10.637 9.377 -3.192 1.00 91.75 92 LEU A O 1
ATOM 687 N N . ARG A 1 93 ? 8.498 8.801 -3.575 1.00 92.56 93 ARG A N 1
ATOM 688 C CA . ARG A 1 93 ? 7.942 10.157 -3.529 1.00 92.56 93 ARG A CA 1
ATOM 689 C C . ARG A 1 93 ? 6.660 10.186 -2.705 1.00 92.56 93 ARG A C 1
ATOM 691 O O . ARG A 1 93 ? 5.727 9.453 -3.021 1.00 92.56 93 ARG A O 1
ATOM 698 N N . THR A 1 94 ? 6.583 11.052 -1.696 1.00 88.62 94 THR A N 1
ATOM 699 C CA . THR A 1 94 ? 5.309 11.373 -1.024 1.00 88.62 94 THR A CA 1
ATOM 700 C C . THR A 1 94 ? 4.482 12.324 -1.884 1.00 88.62 94 THR A C 1
ATOM 702 O O . THR A 1 94 ? 5.029 13.065 -2.696 1.00 88.62 94 THR A O 1
ATOM 705 N N . THR A 1 95 ? 3.159 12.315 -1.746 1.00 82.06 95 THR A N 1
ATOM 706 C CA . THR A 1 95 ? 2.280 13.155 -2.576 1.00 82.06 95 THR A CA 1
ATOM 707 C C . THR A 1 95 ? 2.295 14.606 -2.086 1.00 82.06 95 THR A C 1
ATOM 709 O O . THR A 1 95 ? 2.412 15.520 -2.898 1.00 82.06 95 THR A O 1
ATOM 712 N N . ASN A 1 96 ? 2.276 14.829 -0.766 1.00 79.94 96 ASN A N 1
ATOM 713 C CA . ASN A 1 96 ? 2.420 16.138 -0.123 1.00 79.94 96 ASN A CA 1
ATOM 714 C C . ASN A 1 96 ? 3.266 16.012 1.159 1.00 79.94 96 ASN A C 1
ATOM 716 O O . ASN A 1 96 ? 2.887 15.268 2.064 1.00 79.94 96 ASN A O 1
ATOM 720 N N . PRO A 1 97 ? 4.388 16.742 1.312 1.00 58.88 97 PRO A N 1
ATOM 721 C CA . PRO A 1 97 ? 4.867 17.875 0.513 1.00 58.88 97 PRO A CA 1
ATOM 722 C C . PRO A 1 97 ? 5.766 17.506 -0.690 1.00 58.88 97 PRO A C 1
ATOM 724 O O . PRO A 1 97 ? 6.538 18.349 -1.138 1.00 58.88 97 PRO A O 1
ATOM 727 N N . GLY A 1 98 ? 5.701 16.281 -1.228 1.00 76.25 98 GLY A N 1
ATOM 728 C CA . GLY A 1 98 ? 6.496 15.916 -2.412 1.00 76.25 98 GLY A CA 1
ATOM 729 C C . GLY A 1 98 ? 7.929 15.474 -2.106 1.00 76.25 98 GLY A C 1
ATOM 730 O O . GLY A 1 98 ? 8.799 15.582 -2.967 1.00 76.25 98 GLY A O 1
ATOM 731 N N . SER A 1 99 ? 8.215 15.028 -0.881 1.00 84.94 99 SER A N 1
ATOM 732 C CA . SER A 1 99 ? 9.563 14.612 -0.486 1.00 84.94 99 SER A CA 1
ATOM 733 C C . SER A 1 99 ? 9.986 13.360 -1.243 1.00 84.94 99 SER A C 1
ATOM 735 O O . SER A 1 99 ? 9.202 12.420 -1.375 1.00 84.94 99 SER A O 1
ATOM 737 N N . THR A 1 100 ? 11.235 13.341 -1.709 1.00 89.56 100 THR A N 1
ATOM 738 C CA . THR A 1 100 ? 11.778 12.229 -2.491 1.00 89.56 100 THR A CA 1
ATOM 739 C C . THR A 1 100 ? 12.989 11.588 -1.838 1.00 89.56 100 THR A C 1
ATOM 741 O O . THR A 1 100 ? 13.850 12.291 -1.309 1.00 89.56 100 THR A O 1
ATOM 744 N N . VAL A 1 101 ? 13.097 10.268 -1.960 1.00 91.31 101 VAL A N 1
ATOM 745 C CA . VAL A 1 101 ? 14.277 9.485 -1.577 1.00 91.31 101 VAL A CA 1
ATOM 746 C C . VAL A 1 101 ? 14.600 8.517 -2.709 1.00 91.31 101 VAL A C 1
ATOM 748 O O . VAL A 1 101 ? 13.722 7.806 -3.188 1.00 91.31 101 VAL A O 1
ATOM 751 N N . ALA A 1 102 ? 15.855 8.496 -3.154 1.00 92.50 102 ALA A N 1
ATOM 752 C CA . ALA A 1 102 ? 16.313 7.515 -4.129 1.00 92.50 102 ALA A CA 1
ATOM 753 C C . ALA A 1 102 ? 16.697 6.214 -3.417 1.00 92.50 102 ALA A C 1
ATOM 755 O O . ALA A 1 102 ? 17.393 6.251 -2.406 1.00 92.50 102 ALA A O 1
ATOM 756 N N . LEU A 1 103 ? 16.267 5.090 -3.978 1.00 93.31 103 LEU A N 1
ATOM 757 C CA . LEU A 1 103 ? 16.490 3.743 -3.478 1.00 93.31 103 LEU A CA 1
ATOM 758 C C . LEU A 1 103 ? 17.138 2.924 -4.599 1.00 93.31 103 LEU A C 1
ATOM 760 O O . LEU A 1 103 ? 16.504 2.614 -5.617 1.00 93.31 103 LEU A O 1
ATOM 764 N N . ARG A 1 104 ? 18.429 2.622 -4.470 1.00 93.38 104 ARG A N 1
ATOM 765 C CA . ARG A 1 104 ? 19.171 1.857 -5.484 1.00 93.38 104 ARG A CA 1
ATOM 766 C C . ARG A 1 104 ? 18.789 0.374 -5.434 1.00 93.38 104 ARG A C 1
ATOM 768 O O . ARG A 1 104 ? 18.219 -0.076 -4.441 1.00 93.38 104 ARG A O 1
ATOM 775 N N . PRO A 1 105 ? 19.098 -0.404 -6.485 1.00 93.12 105 PRO A N 1
ATOM 776 C CA . PRO A 1 105 ? 18.919 -1.852 -6.454 1.00 93.12 105 PRO A CA 1
ATOM 777 C C . PRO A 1 105 ? 19.555 -2.482 -5.208 1.00 93.12 105 PRO A C 1
ATOM 779 O O . PRO A 1 105 ? 20.741 -2.281 -4.947 1.00 93.12 105 PRO A O 1
ATOM 782 N N . GLY A 1 106 ? 18.765 -3.244 -4.458 1.00 89.62 106 GLY A N 1
ATOM 783 C CA . GLY A 1 106 ? 19.166 -3.929 -3.229 1.00 89.62 106 GLY A CA 1
ATOM 784 C C . GLY A 1 106 ? 19.157 -3.076 -1.955 1.00 89.62 106 GLY A C 1
ATOM 785 O O . GLY A 1 106 ? 19.477 -3.609 -0.896 1.00 89.62 106 GLY A O 1
ATOM 786 N N . GLU A 1 107 ? 18.811 -1.786 -2.023 1.00 90.94 107 GLU A N 1
ATOM 787 C CA . GLU A 1 107 ? 18.686 -0.922 -0.839 1.00 90.94 107 GLU A CA 1
ATOM 788 C C . GLU A 1 107 ? 17.296 -1.033 -0.184 1.00 90.94 107 GLU A C 1
ATOM 790 O O . GLU A 1 107 ? 16.302 -1.355 -0.850 1.00 90.94 107 GLU A O 1
ATOM 795 N N . LEU A 1 108 ? 17.252 -0.755 1.125 1.00 87.19 108 LEU A N 1
ATOM 796 C CA . LEU A 1 108 ? 16.064 -0.739 1.988 1.00 87.19 108 LEU A CA 1
ATOM 797 C C . LEU A 1 108 ? 15.916 0.620 2.680 1.00 87.19 108 LEU A C 1
ATOM 799 O O . LEU A 1 108 ? 16.965 1.171 3.087 1.00 87.19 108 LEU A O 1
#

Secondary structure (DSSP, 8-state):
-B-TTT-PBPPPTT-TTHHHHHHHHHHHHHHHHH-EEEEE-TTSSEE--HHHHHH-SEEEEES--SS-EEEEEPPSS---EEEE-SSS-EEEEESSS--EEEE-TT--

Sequence (108 aa):
MSTPNLAITHVAASQNQKEVTINDALDRLDMAMNDTTDIDCTGGDTVIAATDWRENFLLRLVGSPADAFTVTVPDGKRVAAVHNKTGRTATLRTTNPGSTVALRPGEL